Protein AF-A0A5R9BXD7-F1 (afdb_monomer)

Nearest PDB structures (foldseek):
  3iwf-assembly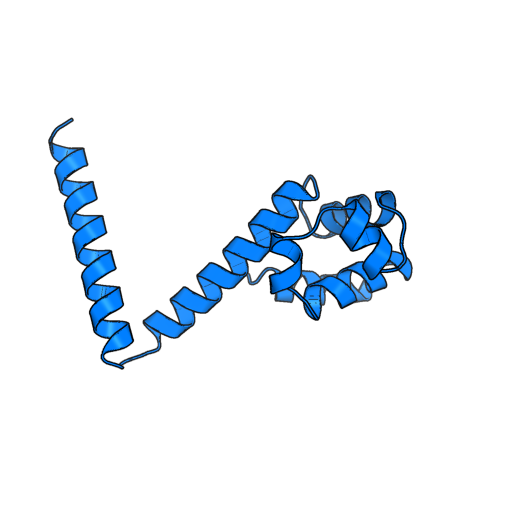2_A  TM=9.281E-01  e=2.526E-04  Staphylococcus epidermidis ATCC 12228
  8k3b-assembly1_A  TM=7.117E-01  e=5.824E-05  Pseudomonas aeruginosa
  2o3f-assembly2_B  TM=9.398E-01  e=8.432E-04  Bacillus subtilis
  3iwf-assembly3_B  TM=9.310E-01  e=8.886E-04  Staphylococcus epidermidis ATCC 12228
  4ivn-assembly1_B  TM=8.901E-01  e=9.364E-04  Vibrio vulnificus YJ016

Solvent-accessible surface area (backbone atoms only — not comparable to full-atom values): 6265 Å² total; per-residue (Å²): 131,59,56,68,60,50,54,59,70,46,47,86,80,43,50,80,66,36,41,34,45,52,52,46,45,72,74,38,58,76,54,49,71,78,52,52,64,67,54,48,16,61,74,39,72,48,57,55,69,47,51,47,51,40,35,42,73,78,72,25,97,32,66,69,59,41,34,52,48,49,54,52,39,53,54,49,53,53,50,53,57,38,76,71,31,90,45,73,68,23,53,55,52,53,52,52,54,48,54,53,52,50,53,52,51,54,61,61,73,77,111

Secondary structure (DSSP, 8-state):
--HHHHHHHHGGG--HHHHHHHHHHHH-HHHHHH--HHHHHHHHTS-HHHHHHHHHHTT-SSHHHHHHHHHHHHHHHHHHHHHS--SHHHHHHHHHHHHHHHHHHHHHH--

Foldseek 3Di:
DQLLVLLVVCLVVADPLLNLLNVCCNVCVVVLLPDDLVRSCVNSVHDSVSVCVNCVSSPDNGSVRVNVSSVVSVVVVVVVVLCPDPDPSSVVVVVVVVVVVVVVVVVVVVD

Organism: NCBI:txid191770

Mean predicted aligned error: 10.0 Å

Structure (mmCIF, N/CA/C/O backbone):
data_AF-A0A5R9BXD7-F1
#
_entry.id   AF-A0A5R9BXD7-F1
#
loop_
_atom_site.group_PDB
_atom_site.id
_atom_site.type_symbol
_atom_site.label_atom_id
_atom_site.label_alt_id
_atom_site.label_comp_id
_atom_site.label_asym_id
_atom_site.label_entity_id
_atom_site.label_seq_id
_atom_site.pdbx_PDB_ins_code
_atom_site.Cartn_x
_atom_site.Cartn_y
_atom_site.Cartn_z
_atom_site.occupancy
_atom_site.B_iso_or_equiv
_atom_site.auth_seq_id
_atom_site.auth_comp_id
_atom_site.auth_asym_id
_atom_site.auth_atom_id
_atom_site.pdbx_PDB_model_num
ATOM 1 N N . MET A 1 1 ? 12.715 -7.931 -0.804 1.00 58.06 1 MET A N 1
ATOM 2 C CA . MET A 1 1 ? 11.534 -8.555 -0.166 1.00 58.06 1 MET A CA 1
ATOM 3 C C . MET A 1 1 ? 10.290 -8.024 -0.860 1.00 58.06 1 MET A C 1
ATOM 5 O O . MET A 1 1 ? 10.188 -6.812 -1.007 1.00 58.06 1 MET A O 1
ATOM 9 N N . ASN A 1 2 ? 9.413 -8.915 -1.329 1.00 83.38 2 ASN A N 1
ATOM 10 C CA . ASN A 1 2 ? 8.150 -8.580 -1.997 1.00 83.38 2 ASN A CA 1
ATOM 11 C C . ASN A 1 2 ? 7.257 -7.736 -1.056 1.00 83.38 2 ASN A C 1
ATOM 13 O O . ASN A 1 2 ? 7.129 -8.059 0.129 1.00 83.38 2 ASN A O 1
ATOM 17 N N . LEU A 1 3 ? 6.682 -6.635 -1.549 1.00 88.88 3 LEU A N 1
ATOM 18 C CA . LEU A 1 3 ? 5.854 -5.726 -0.750 1.00 88.88 3 LEU A CA 1
ATOM 19 C C . LEU A 1 3 ? 4.580 -6.409 -0.242 1.00 88.88 3 LEU A C 1
ATOM 21 O O . LEU A 1 3 ? 4.212 -6.221 0.916 1.00 88.88 3 LEU A O 1
ATOM 25 N N . LEU A 1 4 ? 3.924 -7.235 -1.054 1.00 91.31 4 LEU A N 1
ATOM 26 C CA . LEU A 1 4 ? 2.746 -7.985 -0.615 1.00 91.31 4 LEU A CA 1
ATOM 27 C C . LEU A 1 4 ? 3.123 -8.984 0.487 1.00 91.31 4 LEU A C 1
ATOM 29 O O . LEU A 1 4 ? 2.435 -9.072 1.504 1.00 91.31 4 LEU A O 1
ATOM 33 N N . ALA A 1 5 ? 4.280 -9.644 0.363 1.00 91.56 5 ALA A N 1
ATOM 34 C CA . ALA A 1 5 ? 4.813 -10.500 1.425 1.00 91.56 5 ALA A CA 1
ATOM 35 C C . ALA A 1 5 ? 5.107 -9.712 2.715 1.00 91.56 5 ALA A C 1
ATOM 37 O O . ALA A 1 5 ? 4.810 -10.187 3.813 1.00 91.56 5 ALA A O 1
ATOM 38 N N . LYS A 1 6 ? 5.625 -8.481 2.597 1.00 92.69 6 LYS A N 1
ATOM 39 C CA . LYS A 1 6 ? 5.794 -7.568 3.737 1.00 92.69 6 LYS A CA 1
ATOM 40 C C . LYS A 1 6 ? 4.442 -7.240 4.373 1.00 92.69 6 LYS A C 1
ATOM 42 O O . LYS A 1 6 ? 4.289 -7.374 5.578 1.00 92.69 6 LYS A O 1
ATOM 47 N N . ILE A 1 7 ? 3.426 -6.864 3.601 1.00 94.50 7 ILE A N 1
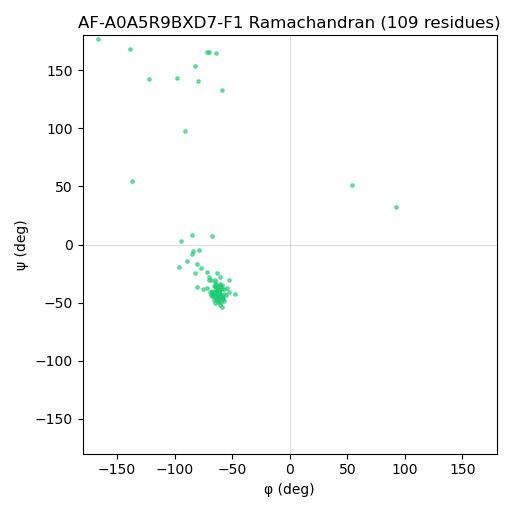ATOM 48 C CA . ILE A 1 7 ? 2.089 -6.570 4.149 1.00 94.50 7 ILE A CA 1
ATOM 49 C C . ILE A 1 7 ? 1.534 -7.783 4.914 1.00 94.50 7 ILE A C 1
ATOM 51 O O . ILE A 1 7 ? 1.031 -7.627 6.030 1.00 94.50 7 ILE A O 1
ATOM 55 N N . SER A 1 8 ? 1.697 -8.989 4.367 1.00 94.31 8 SER A N 1
ATOM 56 C CA . SER A 1 8 ? 1.309 -10.241 5.024 1.00 94.31 8 SER A CA 1
ATOM 57 C C . SER A 1 8 ? 2.056 -10.480 6.341 1.00 94.31 8 SER A C 1
ATOM 59 O O . SER A 1 8 ? 1.432 -10.882 7.323 1.00 94.31 8 SER A O 1
ATOM 61 N N . SER A 1 9 ? 3.355 -10.169 6.425 1.00 94.94 9 SER A N 1
ATOM 62 C CA . SER A 1 9 ? 4.121 -10.331 7.671 1.00 94.94 9 SER A CA 1
ATOM 63 C C . SER A 1 9 ? 3.685 -9.356 8.769 1.00 94.94 9 SER A C 1
ATOM 65 O O . SER A 1 9 ? 3.736 -9.693 9.950 1.00 94.94 9 SER A O 1
ATOM 67 N N . TYR A 1 10 ? 3.218 -8.158 8.406 1.00 94.31 10 TYR A N 1
ATOM 68 C CA . TYR A 1 10 ? 2.668 -7.196 9.368 1.00 94.31 10 TYR A CA 1
ATOM 69 C C . TYR A 1 10 ? 1.247 -7.546 9.814 1.00 94.31 10 TYR A C 1
ATOM 71 O O . TYR A 1 10 ? 0.826 -7.079 10.875 1.00 94.31 10 TYR A O 1
ATOM 79 N N . PHE A 1 11 ? 0.518 -8.368 9.053 1.00 94.94 11 PHE A N 1
ATOM 80 C CA . PHE A 1 11 ? -0.902 -8.662 9.258 1.00 94.94 11 PHE A CA 1
ATOM 81 C C . PHE A 1 11 ? -1.292 -9.012 10.708 1.00 94.94 11 PHE A C 1
ATOM 83 O O . PHE A 1 11 ? -2.297 -8.473 11.188 1.00 94.94 11 PHE A O 1
ATOM 90 N N . PRO A 1 12 ? -0.525 -9.829 11.464 1.00 96.00 12 PRO A N 1
ATOM 91 C CA . PRO A 1 12 ? -0.844 -10.134 12.861 1.00 96.00 12 PRO A CA 1
ATOM 92 C C . PRO A 1 12 ? -0.866 -8.896 13.772 1.00 96.00 12 PRO A C 1
ATOM 94 O O . PRO A 1 12 ? -1.707 -8.815 14.664 1.00 96.00 12 PRO A O 1
ATOM 97 N N . SER A 1 13 ? 0.002 -7.913 13.504 1.00 95.69 13 SER A N 1
ATOM 98 C CA . SER A 1 13 ? 0.174 -6.677 14.290 1.00 95.69 13 SER A CA 1
ATOM 99 C C . SER A 1 13 ? -0.820 -5.555 13.945 1.00 95.69 13 SER A C 1
ATOM 101 O O . SER A 1 13 ? -0.828 -4.488 14.571 1.00 95.69 13 SER A O 1
ATOM 103 N N . LEU A 1 14 ? -1.651 -5.762 12.921 1.00 96.94 14 LEU A N 1
ATOM 104 C CA . LEU A 1 14 ? -2.597 -4.760 12.446 1.00 96.94 14 LEU A CA 1
ATOM 105 C C . LEU A 1 14 ? -3.853 -4.714 13.327 1.00 96.94 14 LEU A C 1
ATOM 107 O O . LEU A 1 14 ? -4.415 -5.740 13.723 1.00 96.94 14 LEU A O 1
ATOM 111 N N . THR A 1 15 ? -4.352 -3.505 13.575 1.00 98.00 15 THR A N 1
ATOM 112 C CA . THR A 1 15 ? -5.678 -3.296 14.176 1.00 98.00 15 THR A CA 1
ATOM 113 C C . THR A 1 15 ? -6.784 -3.822 13.257 1.00 98.00 15 THR A C 1
ATOM 115 O O . THR A 1 15 ? -6.575 -4.024 12.062 1.00 98.00 15 THR A O 1
ATOM 118 N N . LYS A 1 16 ? -8.010 -3.989 13.773 1.00 98.06 16 LYS A N 1
ATOM 119 C CA . LYS A 1 16 ? -9.161 -4.437 12.962 1.00 98.06 16 LYS A CA 1
ATOM 120 C C . LYS A 1 16 ? -9.371 -3.584 11.704 1.00 98.06 16 LYS A C 1
ATOM 122 O O . LYS A 1 16 ? -9.652 -4.129 10.643 1.00 98.06 16 LYS A O 1
ATOM 127 N N . SER A 1 17 ? -9.223 -2.264 11.809 1.00 98.19 17 SER A N 1
ATOM 128 C CA . SER A 1 17 ? -9.398 -1.357 10.669 1.00 98.19 17 SER A CA 1
ATOM 129 C C . SER A 1 17 ? -8.209 -1.402 9.706 1.00 98.19 17 SER A C 1
ATOM 131 O O . SER A 1 17 ? -8.413 -1.404 8.500 1.00 98.19 17 SER A O 1
ATOM 133 N N . GLU A 1 18 ? -6.976 -1.511 10.204 1.00 98.25 18 GLU A N 1
ATOM 134 C CA . GLU A 1 18 ? -5.795 -1.687 9.343 1.00 98.25 18 GLU A CA 1
ATOM 135 C C . GLU A 1 18 ? -5.827 -3.035 8.602 1.00 98.25 18 GLU A C 1
ATOM 137 O O . GLU A 1 18 ? -5.468 -3.091 7.430 1.00 98.25 18 GLU A O 1
ATOM 142 N N . LYS A 1 19 ? -6.335 -4.104 9.234 1.00 98.50 19 LYS A N 1
ATOM 143 C CA . LYS A 1 19 ? -6.543 -5.408 8.581 1.00 98.50 19 LYS A CA 1
ATOM 144 C C . LYS A 1 19 ? -7.481 -5.310 7.384 1.00 98.50 19 LYS A C 1
ATOM 146 O O . LYS A 1 19 ? -7.206 -5.947 6.377 1.00 98.50 19 LYS A O 1
ATOM 151 N N . LYS A 1 20 ? -8.535 -4.486 7.447 1.00 98.56 20 LYS A N 1
ATOM 152 C CA . LYS A 1 20 ? -9.421 -4.251 6.291 1.00 98.56 20 LYS A CA 1
ATOM 153 C C . LYS A 1 20 ? -8.675 -3.620 5.115 1.00 98.56 20 LYS A C 1
ATOM 155 O O . LYS A 1 20 ? -8.906 -4.006 3.975 1.00 98.56 20 LYS A O 1
ATOM 160 N N . VAL A 1 21 ? -7.768 -2.678 5.393 1.00 98.44 21 VAL A N 1
ATOM 161 C CA . VAL A 1 21 ? -6.917 -2.068 4.358 1.00 98.44 21 VAL A CA 1
ATOM 162 C C . VAL A 1 21 ? -5.984 -3.118 3.760 1.00 98.44 21 VAL A C 1
ATOM 164 O O . VAL A 1 21 ? -5.959 -3.280 2.545 1.00 98.44 21 VAL A O 1
ATOM 167 N N . ALA A 1 22 ? -5.279 -3.877 4.604 1.00 97.94 22 ALA A N 1
ATOM 168 C CA . ALA A 1 22 ? -4.371 -4.930 4.157 1.00 97.94 22 ALA A CA 1
ATOM 169 C C . ALA A 1 22 ? -5.085 -6.003 3.321 1.00 97.94 22 ALA A C 1
ATOM 171 O O . ALA A 1 22 ? -4.590 -6.375 2.266 1.00 97.94 22 ALA A O 1
ATOM 172 N N . GLN A 1 23 ? -6.265 -6.458 3.751 1.00 98.19 23 GLN A N 1
ATOM 173 C CA . GLN A 1 23 ? -7.083 -7.417 3.004 1.00 98.19 23 GLN A CA 1
ATOM 174 C C . GLN A 1 23 ? -7.463 -6.887 1.625 1.00 98.19 23 GLN A C 1
ATOM 176 O O . GLN A 1 23 ? -7.337 -7.612 0.645 1.00 98.19 23 GLN A O 1
ATOM 181 N N . PHE A 1 24 ? -7.905 -5.629 1.542 1.00 98.12 24 PHE A N 1
ATOM 182 C CA . PHE A 1 24 ? -8.264 -5.033 0.262 1.00 98.12 24 PHE A CA 1
ATOM 183 C C . PHE A 1 24 ? -7.057 -4.956 -0.682 1.00 98.12 24 PHE A C 1
ATOM 185 O O . PHE A 1 24 ? -7.174 -5.365 -1.832 1.00 98.12 24 PHE A O 1
ATOM 192 N N . VAL A 1 25 ? -5.905 -4.485 -0.187 1.00 96.69 25 VAL A N 1
ATOM 193 C CA . VAL A 1 25 ? -4.668 -4.381 -0.978 1.00 96.69 25 VAL A CA 1
ATOM 194 C C . VAL A 1 25 ? -4.189 -5.751 -1.454 1.00 96.69 25 VAL A C 1
ATOM 196 O O . VAL A 1 25 ? -3.871 -5.898 -2.626 1.00 96.69 25 VAL A O 1
ATOM 199 N N . LEU A 1 26 ? -4.137 -6.747 -0.565 1.00 95.25 26 LEU A N 1
ATOM 200 C CA . LEU A 1 26 ? -3.662 -8.092 -0.902 1.00 95.25 26 LEU A CA 1
ATOM 201 C C . LEU A 1 26 ? -4.577 -8.796 -1.910 1.00 95.25 26 LEU A C 1
ATOM 203 O O . LEU A 1 26 ? -4.096 -9.583 -2.714 1.00 95.25 26 LEU A O 1
ATOM 207 N N . ALA A 1 27 ? -5.883 -8.522 -1.864 1.00 96.62 27 ALA A N 1
ATOM 208 C CA . ALA A 1 27 ? -6.845 -9.100 -2.796 1.00 96.62 27 ALA A CA 1
ATOM 209 C C . ALA A 1 27 ? -6.921 -8.354 -4.139 1.00 96.62 27 ALA A C 1
ATOM 211 O O . ALA A 1 27 ? -7.335 -8.952 -5.125 1.00 96.62 27 ALA A O 1
ATOM 212 N N . ASN A 1 28 ? -6.563 -7.065 -4.181 1.00 95.75 28 ASN A N 1
ATOM 213 C CA . ASN A 1 28 ? -6.730 -6.209 -5.364 1.00 95.75 28 ASN A CA 1
ATOM 214 C C . ASN A 1 28 ? -5.490 -5.320 -5.610 1.00 95.75 28 ASN A C 1
ATOM 216 O O . ASN A 1 28 ? -5.632 -4.094 -5.662 1.00 95.75 28 ASN A O 1
ATOM 220 N N . PRO A 1 29 ? -4.270 -5.881 -5.728 1.00 92.81 29 PRO A N 1
ATOM 221 C CA . PRO A 1 29 ? -3.049 -5.083 -5.859 1.00 92.81 29 PRO A CA 1
ATOM 222 C C . PRO A 1 29 ? -3.056 -4.196 -7.114 1.00 92.81 29 PRO A C 1
ATOM 224 O O . PRO A 1 29 ? -2.659 -3.035 -7.033 1.00 92.81 29 PRO A O 1
ATOM 227 N N . ASP A 1 30 ? -3.591 -4.690 -8.236 1.00 92.06 30 ASP A N 1
ATOM 228 C CA . ASP A 1 30 ? -3.677 -3.959 -9.514 1.00 92.06 30 ASP A CA 1
ATOM 229 C C . ASP A 1 30 ? -4.578 -2.726 -9.415 1.00 92.06 30 ASP A C 1
ATOM 231 O O . ASP A 1 30 ? -4.316 -1.676 -10.000 1.00 92.06 30 ASP A O 1
ATOM 235 N N . GLU A 1 31 ? -5.629 -2.808 -8.602 1.00 95.44 31 GLU A N 1
ATOM 236 C CA . GLU A 1 31 ? -6.551 -1.695 -8.434 1.00 95.44 31 GLU A CA 1
ATOM 237 C C . GLU A 1 31 ? -5.903 -0.526 -7.673 1.00 95.44 31 GLU A C 1
ATOM 239 O O . GLU A 1 31 ? -6.221 0.639 -7.931 1.00 95.44 31 GLU A O 1
ATOM 244 N N . ILE A 1 32 ? -4.956 -0.807 -6.768 1.00 95.06 32 ILE A N 1
ATOM 245 C CA . ILE A 1 32 ? -4.302 0.218 -5.943 1.00 95.06 32 ILE A CA 1
ATOM 246 C C . ILE A 1 32 ? -3.603 1.272 -6.800 1.00 95.06 32 ILE A C 1
ATOM 248 O O . ILE A 1 32 ? -3.640 2.453 -6.448 1.00 95.06 32 ILE A O 1
ATOM 252 N N . GLU A 1 33 ? -3.029 0.889 -7.943 1.00 91.19 33 GLU A N 1
ATOM 253 C CA . GLU A 1 33 ? -2.381 1.819 -8.872 1.00 91.19 33 GLU A CA 1
ATOM 254 C C . GLU A 1 33 ? -3.335 2.927 -9.337 1.00 91.19 33 GLU A C 1
ATOM 256 O O . GLU A 1 33 ? -2.963 4.100 -9.392 1.00 91.19 33 GLU A O 1
ATOM 261 N N . SER A 1 34 ? -4.607 2.606 -9.562 1.00 92.75 34 SER A N 1
ATOM 262 C CA . SER A 1 34 ? -5.558 3.529 -10.191 1.00 92.75 34 SER A CA 1
ATOM 263 C C . SER A 1 34 ? -6.420 4.324 -9.205 1.00 92.75 34 SER A C 1
ATOM 265 O O . SER A 1 34 ? -6.923 5.389 -9.559 1.00 92.75 34 SER A O 1
ATOM 267 N N . ILE A 1 35 ? -6.555 3.884 -7.947 1.00 97.12 35 ILE A N 1
ATOM 268 C CA . ILE A 1 35 ? -7.527 4.487 -7.016 1.00 97.12 35 ILE A CA 1
ATOM 269 C C . ILE A 1 35 ? -6.934 5.523 -6.055 1.00 97.12 35 ILE A C 1
ATOM 271 O O . ILE A 1 35 ? -5.817 5.387 -5.544 1.00 97.12 35 ILE A O 1
ATOM 275 N N . SER A 1 36 ? -7.695 6.573 -5.758 1.00 98.00 36 SER A N 1
ATOM 276 C CA . SER A 1 36 ? -7.345 7.577 -4.751 1.00 98.00 36 SER A CA 1
ATOM 277 C C . SER A 1 36 ? -7.468 7.027 -3.323 1.00 98.00 36 SER A C 1
ATOM 279 O O . SER A 1 36 ? -8.106 5.999 -3.080 1.00 98.00 36 SER A O 1
ATOM 281 N N . ILE A 1 37 ? -6.899 7.737 -2.341 1.00 98.12 37 ILE A N 1
ATOM 282 C CA . ILE A 1 37 ? -7.026 7.352 -0.927 1.00 98.12 37 ILE A CA 1
ATOM 283 C C . ILE A 1 37 ? -8.490 7.363 -0.460 1.00 98.12 37 ILE A C 1
ATOM 285 O O . ILE A 1 37 ? -8.898 6.485 0.296 1.00 98.12 37 ILE A O 1
ATOM 289 N N . GLN A 1 38 ? -9.302 8.298 -0.966 1.00 98.50 38 GLN A N 1
ATOM 290 C CA . GLN A 1 38 ? -10.739 8.385 -0.689 1.00 98.50 38 GLN A CA 1
ATOM 291 C C . GLN A 1 38 ? -11.485 7.155 -1.225 1.00 98.50 38 GLN A C 1
ATOM 293 O O . GLN A 1 38 ? -12.349 6.590 -0.552 1.00 98.50 38 GLN A O 1
ATOM 298 N N . GLN A 1 39 ? -11.142 6.715 -2.439 1.00 98.56 39 GLN A N 1
ATOM 299 C CA . GLN A 1 39 ? -11.734 5.525 -3.049 1.00 98.56 39 GLN A CA 1
ATOM 300 C C . GLN A 1 39 ? -11.335 4.258 -2.289 1.00 98.56 39 GLN A C 1
ATOM 302 O O . GLN A 1 39 ? -12.203 3.432 -1.994 1.00 98.56 39 GLN A O 1
ATOM 307 N N . LEU A 1 40 ? -10.063 4.138 -1.895 1.00 98.38 40 LEU A N 1
ATOM 308 C CA . LEU A 1 40 ? -9.597 3.042 -1.047 1.00 98.38 40 LEU A CA 1
ATOM 309 C C . LEU A 1 40 ? -10.312 3.040 0.312 1.00 98.38 40 LEU A C 1
ATOM 311 O O . LEU A 1 40 ? -10.770 1.992 0.757 1.00 98.38 40 LEU A O 1
ATOM 315 N N . ALA A 1 41 ? -10.478 4.203 0.947 1.00 98.56 41 ALA A N 1
ATOM 316 C CA . ALA A 1 41 ? -11.189 4.345 2.219 1.00 98.56 41 ALA A CA 1
ATOM 317 C C . ALA A 1 41 ? -12.630 3.827 2.116 1.00 98.56 41 ALA A C 1
ATOM 319 O O . ALA A 1 41 ? -13.072 3.014 2.934 1.00 98.56 41 ALA A O 1
ATOM 320 N N . LYS A 1 42 ? -13.334 4.218 1.046 1.00 98.50 42 LYS A N 1
ATOM 321 C CA . LYS A 1 42 ? -14.693 3.753 0.752 1.00 98.50 42 LYS A CA 1
ATOM 322 C C . LYS A 1 42 ? -14.743 2.239 0.525 1.00 98.50 42 LYS A C 1
ATOM 324 O O . LYS A 1 42 ? -15.586 1.566 1.117 1.00 98.50 42 LYS A O 1
ATOM 329 N N . LYS A 1 43 ? -13.840 1.697 -0.297 1.00 98.19 43 LYS A N 1
ATOM 330 C CA . LYS A 1 43 ? -13.800 0.268 -0.657 1.00 98.19 43 LYS A CA 1
ATOM 331 C C . LYS A 1 43 ? -13.419 -0.627 0.525 1.00 98.19 43 LYS A C 1
ATOM 333 O O . LYS A 1 43 ? -14.093 -1.622 0.776 1.00 98.19 43 LYS A O 1
ATOM 338 N N . ALA A 1 44 ? -12.424 -0.225 1.314 1.00 97.88 44 ALA A N 1
ATOM 339 C CA . ALA A 1 44 ? -12.004 -0.928 2.526 1.00 97.88 44 ALA A CA 1
ATOM 340 C C . ALA A 1 44 ? -12.914 -0.654 3.744 1.00 97.88 44 ALA A C 1
ATOM 342 O O . ALA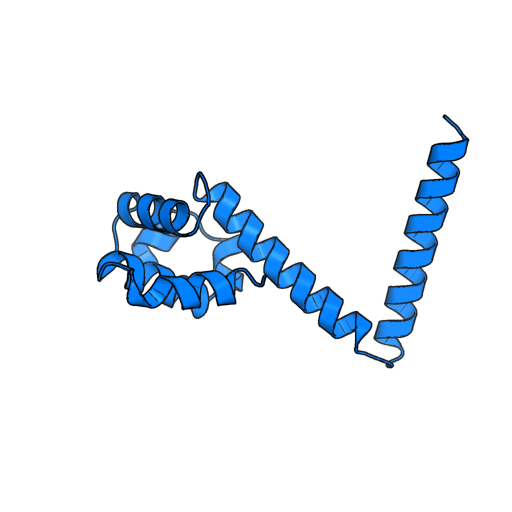 A 1 44 ? -12.735 -1.268 4.798 1.00 97.88 44 ALA A O 1
ATOM 343 N N . LYS A 1 45 ? -13.910 0.238 3.620 1.00 98.06 45 LYS A N 1
ATOM 344 C CA . LYS A 1 45 ? -14.842 0.641 4.691 1.00 98.06 45 LYS A CA 1
ATOM 345 C C . LYS A 1 45 ? -14.109 1.124 5.951 1.00 98.06 45 LYS A C 1
ATOM 347 O O . LYS A 1 45 ? -14.363 0.644 7.063 1.00 98.06 45 LYS A O 1
ATOM 352 N N . VAL A 1 46 ? -13.181 2.060 5.760 1.00 98.50 46 VAL A N 1
ATOM 353 C CA . VAL A 1 46 ? -12.385 2.715 6.811 1.00 98.50 46 VAL A CA 1
ATOM 354 C C . VAL A 1 46 ? -12.251 4.214 6.530 1.00 98.50 46 VAL A C 1
ATOM 356 O O . VAL A 1 46 ? -12.561 4.669 5.437 1.00 98.50 46 VAL A O 1
ATOM 359 N N . GLY A 1 47 ? -11.768 4.993 7.499 1.00 98.38 47 GLY A N 1
ATOM 360 C CA . GLY A 1 47 ? -11.388 6.392 7.260 1.00 98.38 47 GLY A CA 1
ATOM 361 C C . GLY A 1 47 ? -9.984 6.524 6.658 1.00 98.38 47 GLY A C 1
ATOM 362 O O . GLY A 1 47 ? -9.115 5.696 6.939 1.00 98.38 47 GLY A O 1
ATOM 363 N N . GLU A 1 48 ? -9.728 7.600 5.910 1.00 98.44 48 GLU A N 1
ATOM 364 C CA . GLU A 1 48 ? -8.423 7.890 5.281 1.00 98.44 48 GLU A CA 1
ATOM 365 C C . GLU A 1 48 ? -7.259 7.888 6.283 1.00 98.44 48 GLU A C 1
ATOM 367 O O . GLU A 1 48 ? -6.192 7.341 6.007 1.00 98.44 48 GLU A O 1
ATOM 372 N N . SER A 1 49 ? -7.480 8.392 7.502 1.00 98.06 49 SER A N 1
ATOM 373 C CA . SER A 1 49 ? -6.472 8.372 8.573 1.00 98.06 49 SER A CA 1
ATOM 374 C C . SER A 1 49 ? -6.029 6.956 8.962 1.00 98.06 49 SER A C 1
ATOM 376 O O . SER A 1 49 ? -4.892 6.755 9.383 1.00 98.06 49 SER A O 1
ATOM 378 N N . THR A 1 50 ? -6.898 5.953 8.792 1.00 98.50 50 THR A N 1
ATOM 379 C CA . THR A 1 50 ? -6.541 4.540 8.998 1.00 98.50 50 THR A CA 1
ATOM 380 C C . THR A 1 50 ? -5.584 4.062 7.919 1.00 98.50 50 THR A C 1
ATOM 382 O O . THR A 1 50 ? -4.626 3.366 8.239 1.00 98.50 50 THR A O 1
ATOM 385 N N . ILE A 1 51 ? -5.808 4.459 6.665 1.00 98.56 51 ILE A N 1
ATOM 386 C CA . ILE A 1 51 ? -4.920 4.118 5.550 1.00 98.56 51 ILE A CA 1
ATOM 387 C C . ILE A 1 51 ? -3.551 4.755 5.770 1.00 98.56 51 ILE A C 1
ATOM 389 O O . ILE A 1 51 ? -2.548 4.063 5.654 1.00 98.56 51 ILE A O 1
ATOM 393 N N . ILE A 1 52 ? -3.496 6.030 6.169 1.00 98.38 52 ILE A N 1
ATOM 394 C CA . ILE A 1 52 ? -2.224 6.706 6.464 1.00 98.38 52 ILE A CA 1
ATOM 395 C C . ILE A 1 52 ? -1.453 5.993 7.584 1.00 98.38 52 ILE A C 1
ATOM 397 O O . ILE A 1 52 ? -0.258 5.745 7.444 1.00 98.38 52 ILE A O 1
ATOM 401 N N . ARG A 1 53 ? -2.123 5.609 8.680 1.00 97.81 53 ARG A N 1
ATOM 402 C CA . ARG A 1 53 ? -1.475 4.826 9.748 1.00 97.81 53 ARG A CA 1
ATOM 403 C C . ARG A 1 53 ? -0.999 3.461 9.257 1.00 97.81 53 ARG A C 1
ATOM 405 O O . ARG A 1 53 ? 0.109 3.060 9.598 1.00 97.81 53 ARG A O 1
ATOM 412 N N . PHE A 1 54 ? -1.806 2.778 8.446 1.00 98.44 54 PHE A N 1
ATOM 413 C CA . PHE A 1 54 ? -1.444 1.496 7.851 1.00 98.44 54 PHE A CA 1
ATOM 414 C C . PHE A 1 54 ? -0.178 1.613 6.991 1.00 98.44 54 PHE A C 1
ATOM 416 O O . PHE A 1 54 ? 0.779 0.891 7.258 1.00 98.44 54 PHE A O 1
ATOM 423 N N . VAL A 1 55 ? -0.135 2.537 6.021 1.00 97.44 55 VAL A N 1
ATOM 424 C CA . VAL A 1 55 ? 1.018 2.673 5.108 1.00 97.44 55 VAL A CA 1
ATOM 425 C C . VAL A 1 55 ? 2.294 3.071 5.854 1.00 97.44 55 VAL A C 1
ATOM 427 O O . VAL A 1 55 ? 3.346 2.493 5.595 1.00 97.44 55 VAL A O 1
ATOM 430 N N . LYS A 1 56 ? 2.188 3.940 6.871 1.00 97.19 56 LYS A N 1
ATOM 431 C CA . LYS A 1 56 ? 3.302 4.261 7.779 1.00 97.19 56 LYS A CA 1
ATOM 432 C C . LYS A 1 56 ? 3.784 3.054 8.565 1.00 97.19 56 LYS A C 1
ATOM 434 O O . LYS A 1 56 ? 4.983 2.804 8.630 1.00 97.19 56 LYS A O 1
ATOM 439 N N .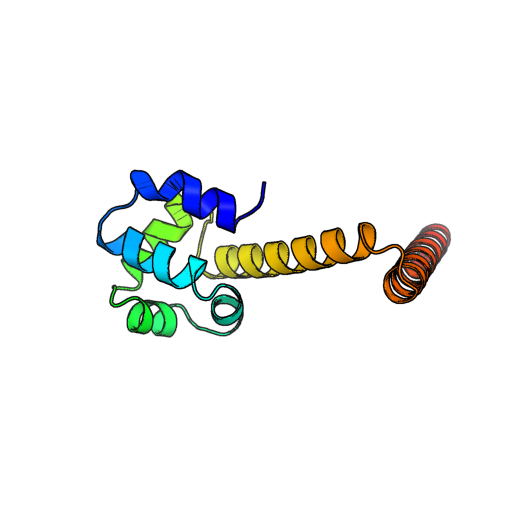 LYS A 1 57 ? 2.864 2.254 9.105 1.00 96.44 57 LYS A N 1
ATOM 440 C CA . LYS A 1 57 ? 3.206 1.026 9.834 1.00 96.44 57 LYS A CA 1
ATOM 441 C C . LYS A 1 57 ? 3.926 0.009 8.944 1.00 96.44 57 LYS A C 1
ATOM 443 O O . LYS A 1 57 ? 4.845 -0.648 9.422 1.00 96.44 57 LYS A O 1
ATOM 448 N N . VAL A 1 58 ? 3.561 -0.095 7.663 1.00 95.31 58 VAL A N 1
ATOM 449 C CA . VAL A 1 58 ? 4.266 -0.958 6.696 1.00 95.31 58 VAL A CA 1
ATOM 450 C C . VAL A 1 58 ? 5.492 -0.289 6.051 1.00 95.31 58 VAL A C 1
ATOM 452 O O . VAL A 1 58 ? 6.126 -0.883 5.177 1.00 95.31 58 VAL A O 1
ATOM 455 N N . GLY A 1 59 ? 5.892 0.893 6.533 1.00 94.69 59 GLY A N 1
ATOM 456 C CA . GLY A 1 59 ? 7.175 1.537 6.242 1.00 94.69 59 GLY A CA 1
ATOM 457 C C . GLY A 1 59 ? 7.181 2.510 5.064 1.00 94.69 59 GLY A C 1
ATOM 458 O O . GLY A 1 59 ? 8.197 2.580 4.384 1.00 94.69 59 GLY A O 1
ATOM 459 N N . PHE A 1 60 ? 6.071 3.206 4.810 1.00 96.31 60 PHE A N 1
ATOM 460 C CA . PHE A 1 60 ? 5.961 4.261 3.793 1.00 96.31 60 PHE A CA 1
ATOM 461 C C . PHE A 1 60 ? 5.518 5.576 4.426 1.00 96.31 60 PHE A C 1
ATOM 463 O O . PHE A 1 60 ? 4.630 5.588 5.274 1.00 96.31 60 PHE A O 1
ATOM 470 N N . GLU A 1 61 ? 6.040 6.705 3.964 1.00 95.06 61 GLU A N 1
ATOM 471 C CA . GLU A 1 61 ? 5.709 8.019 4.521 1.00 95.06 61 GLU A CA 1
ATOM 472 C C . GLU A 1 61 ? 4.289 8.480 4.165 1.00 95.06 61 GLU A C 1
ATOM 474 O O . GLU A 1 61 ? 3.665 9.262 4.893 1.00 95.06 61 GLU A O 1
ATOM 479 N N . GLY A 1 62 ? 3.725 7.951 3.076 1.00 96.81 62 GLY A N 1
ATOM 480 C CA . GLY A 1 62 ? 2.373 8.284 2.651 1.00 96.81 62 GLY A CA 1
ATOM 481 C C . GLY A 1 62 ? 1.796 7.360 1.587 1.00 96.81 62 GLY A C 1
ATOM 482 O O . GLY A 1 62 ? 2.445 6.450 1.075 1.00 96.81 62 GLY A O 1
ATOM 483 N N . TYR A 1 63 ? 0.534 7.618 1.236 1.00 97.75 63 TYR A N 1
ATOM 484 C CA . TYR A 1 63 ? -0.219 6.776 0.304 1.00 97.75 63 TYR A CA 1
ATOM 485 C C . TYR A 1 63 ? 0.358 6.770 -1.121 1.00 97.75 63 TYR A C 1
ATOM 487 O O . TYR A 1 63 ? 0.343 5.734 -1.777 1.00 97.75 63 TYR A O 1
ATOM 495 N N . GLN A 1 64 ? 0.895 7.899 -1.594 1.00 96.19 64 GLN A N 1
ATOM 496 C CA . GLN A 1 64 ? 1.489 7.980 -2.935 1.00 96.19 64 GLN A CA 1
ATOM 497 C C . GLN A 1 64 ? 2.749 7.117 -3.051 1.00 96.19 64 GLN A C 1
ATOM 499 O O . GLN A 1 64 ? 2.902 6.362 -4.006 1.00 96.19 64 GLN A O 1
ATOM 504 N N . GLU A 1 65 ? 3.621 7.169 -2.043 1.00 96.12 65 GLU A N 1
ATOM 505 C CA . GLU A 1 65 ? 4.817 6.327 -1.988 1.00 96.12 65 GLU A CA 1
ATOM 506 C C . GLU A 1 65 ? 4.447 4.841 -1.888 1.00 96.12 65 GLU A C 1
ATOM 508 O O . GLU A 1 65 ? 5.006 4.006 -2.595 1.00 96.12 65 GLU A O 1
ATOM 513 N N . PHE A 1 66 ? 3.446 4.519 -1.066 1.00 96.94 66 PHE A N 1
ATOM 514 C CA . PHE A 1 66 ? 2.907 3.167 -0.957 1.00 96.94 66 PHE A CA 1
ATOM 515 C C . PHE A 1 66 ? 2.396 2.629 -2.299 1.00 96.94 66 PHE A C 1
ATOM 517 O O . PHE A 1 66 ? 2.743 1.514 -2.686 1.00 96.94 66 PHE A O 1
ATOM 524 N N . LYS A 1 67 ? 1.624 3.432 -3.041 1.00 95.25 67 LYS A N 1
ATOM 525 C CA . LYS A 1 67 ? 1.126 3.079 -4.374 1.00 95.25 67 LYS A CA 1
ATOM 526 C C . LYS A 1 67 ? 2.275 2.780 -5.340 1.00 95.25 67 LYS A C 1
ATOM 528 O O . LYS A 1 67 ? 2.267 1.738 -5.987 1.00 95.25 67 LYS A O 1
ATOM 533 N N . LEU A 1 68 ? 3.298 3.638 -5.378 1.00 93.31 68 LEU A N 1
ATOM 534 C CA . LEU A 1 68 ? 4.504 3.396 -6.179 1.00 93.31 68 LEU A CA 1
ATOM 535 C C . LEU A 1 68 ? 5.220 2.102 -5.769 1.00 93.31 68 LEU A C 1
ATOM 537 O O . LEU A 1 68 ? 5.760 1.400 -6.621 1.00 93.31 68 LEU A O 1
ATOM 541 N N . GLY A 1 69 ? 5.225 1.776 -4.475 1.00 93.75 69 GLY A N 1
ATOM 542 C CA . GLY A 1 69 ? 5.755 0.514 -3.964 1.00 93.75 69 GLY A CA 1
ATOM 543 C C . GLY A 1 69 ? 5.025 -0.710 -4.521 1.00 93.75 69 GLY A C 1
ATOM 544 O O . GLY A 1 69 ? 5.681 -1.686 -4.882 1.00 93.75 69 GLY A O 1
ATOM 545 N N . ILE A 1 70 ? 3.694 -0.655 -4.624 1.00 92.75 70 ILE A N 1
ATOM 546 C CA . ILE A 1 70 ? 2.872 -1.743 -5.183 1.00 92.75 70 ILE A CA 1
ATOM 547 C C . ILE A 1 70 ? 3.163 -1.925 -6.674 1.00 92.75 70 ILE A C 1
ATOM 549 O O . ILE A 1 70 ? 3.481 -3.038 -7.088 1.00 92.75 70 ILE A O 1
ATOM 553 N N . VAL A 1 71 ? 3.187 -0.833 -7.444 1.00 89.44 71 VAL A N 1
ATOM 554 C CA . VAL A 1 71 ? 3.503 -0.869 -8.884 1.00 89.44 71 VAL A CA 1
ATOM 555 C C . VAL A 1 71 ? 4.895 -1.453 -9.129 1.00 89.44 71 VAL A C 1
ATOM 557 O O . VAL A 1 71 ? 5.081 -2.340 -9.958 1.00 89.44 71 VAL A O 1
ATOM 560 N N . LYS A 1 72 ? 5.899 -1.019 -8.356 1.00 89.00 72 LYS A N 1
ATOM 561 C CA . LYS A 1 72 ? 7.253 -1.589 -8.437 1.00 89.00 72 LYS A CA 1
ATOM 562 C C . LYS A 1 72 ? 7.276 -3.081 -8.109 1.00 89.00 72 LYS A C 1
ATOM 564 O O . LYS A 1 72 ? 8.055 -3.811 -8.714 1.00 89.00 72 LYS A O 1
ATOM 569 N N . ASN A 1 73 ? 6.458 -3.532 -7.158 1.00 88.12 73 ASN A N 1
ATOM 570 C CA . ASN A 1 73 ? 6.366 -4.948 -6.824 1.00 88.12 73 ASN A CA 1
ATOM 571 C C . ASN A 1 73 ? 5.827 -5.767 -8.004 1.00 88.12 73 ASN A C 1
ATOM 573 O O . ASN 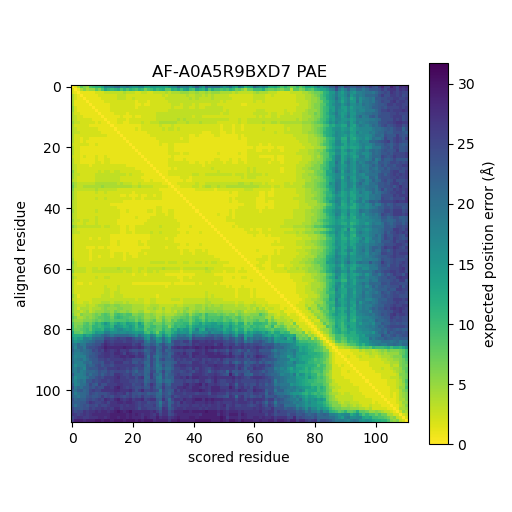A 1 73 ? 6.443 -6.764 -8.360 1.00 88.12 73 ASN A O 1
ATOM 577 N N . GLN A 1 74 ? 4.752 -5.308 -8.648 1.00 85.25 74 GLN A N 1
ATOM 578 C CA . GLN A 1 74 ? 4.184 -5.952 -9.840 1.00 85.25 74 GLN A CA 1
ATOM 579 C C . GLN A 1 74 ? 5.185 -6.000 -11.000 1.00 85.25 74 GLN A C 1
ATOM 581 O O . GLN A 1 74 ? 5.377 -7.044 -11.613 1.00 85.25 74 GLN A O 1
ATOM 586 N N . LEU A 1 75 ? 5.895 -4.897 -11.264 1.00 81.81 75 LEU A N 1
ATOM 587 C CA . LEU A 1 75 ? 6.927 -4.858 -12.306 1.00 81.81 75 LEU A CA 1
ATOM 588 C C . LEU A 1 75 ? 8.075 -5.840 -12.037 1.00 81.81 75 LEU A C 1
ATOM 590 O O . LEU A 1 75 ? 8.623 -6.413 -12.975 1.00 81.81 75 LEU A O 1
ATOM 594 N N . ASN A 1 76 ? 8.453 -6.035 -10.772 1.00 80.69 76 ASN A N 1
ATOM 595 C CA . ASN A 1 76 ? 9.484 -7.004 -10.409 1.00 80.69 76 ASN A CA 1
ATOM 596 C C . ASN A 1 76 ? 8.994 -8.451 -10.551 1.00 80.69 76 ASN A C 1
ATOM 598 O O . ASN A 1 76 ? 9.771 -9.292 -10.986 1.00 80.69 76 ASN A O 1
ATOM 602 N N . GLU A 1 77 ? 7.730 -8.740 -10.226 1.00 74.81 77 GLU A N 1
ATOM 603 C CA . GLU A 1 77 ? 7.126 -10.061 -10.469 1.00 74.81 77 GLU A CA 1
ATOM 604 C C . GLU A 1 77 ? 7.071 -10.378 -11.970 1.00 74.81 77 GLU A C 1
ATOM 606 O O . GLU A 1 77 ? 7.428 -11.478 -12.375 1.00 74.81 77 GLU A O 1
ATOM 611 N N . ILE A 1 78 ? 6.741 -9.389 -12.809 1.00 72.06 78 ILE A N 1
ATOM 612 C CA . ILE A 1 78 ? 6.805 -9.527 -14.271 1.00 72.06 78 ILE A CA 1
ATOM 613 C C . ILE A 1 78 ? 8.238 -9.832 -14.729 1.00 72.06 78 ILE A C 1
ATOM 615 O O . ILE A 1 78 ? 8.437 -10.753 -15.510 1.00 72.06 78 ILE A O 1
ATOM 619 N N . LYS A 1 79 ? 9.248 -9.104 -14.235 1.00 67.25 79 LYS A N 1
ATOM 620 C CA . LYS A 1 79 ? 10.653 -9.349 -14.609 1.00 67.25 79 LYS A CA 1
ATOM 621 C C . LYS A 1 79 ? 11.140 -10.742 -14.220 1.00 67.25 79 LYS A C 1
ATOM 623 O O . LYS A 1 79 ? 11.753 -11.393 -15.054 1.00 67.25 79 LYS A O 1
ATOM 628 N N . LEU A 1 80 ? 10.845 -11.194 -12.999 1.00 65.56 80 LEU A N 1
ATOM 629 C CA . LEU A 1 80 ? 11.213 -12.538 -12.539 1.00 65.56 80 LEU A CA 1
ATOM 630 C C . LEU A 1 80 ? 10.566 -13.617 -13.412 1.00 65.56 80 LEU A C 1
ATOM 632 O O . LEU A 1 80 ? 11.250 -14.535 -13.846 1.00 65.56 80 LEU A O 1
ATOM 636 N N . ASN A 1 81 ? 9.285 -13.452 -13.752 1.00 62.88 81 ASN A N 1
ATOM 637 C CA . ASN A 1 81 ? 8.594 -14.387 -14.637 1.00 62.88 81 ASN A CA 1
ATOM 638 C C . ASN A 1 81 ? 9.176 -14.406 -16.058 1.00 62.88 81 ASN A C 1
ATOM 640 O O . ASN A 1 81 ? 9.102 -15.435 -16.712 1.00 62.88 81 ASN A O 1
ATOM 644 N N . ILE A 1 82 ? 9.728 -13.291 -16.549 1.00 61.50 82 ILE A N 1
ATOM 645 C CA . ILE A 1 82 ? 10.356 -13.235 -17.877 1.00 61.50 82 ILE A CA 1
ATOM 646 C C . ILE A 1 82 ? 11.785 -13.799 -17.851 1.00 61.50 82 ILE A C 1
ATOM 648 O O . ILE A 1 82 ? 12.205 -14.429 -18.814 1.00 61.50 82 ILE A O 1
ATOM 652 N N . GLU A 1 83 ? 12.541 -13.580 -16.774 1.00 58.62 83 GLU A N 1
ATOM 653 C CA . GLU A 1 83 ? 13.895 -14.133 -16.614 1.00 58.62 83 GLU A CA 1
ATOM 654 C C . GLU A 1 83 ? 13.885 -15.658 -16.405 1.00 58.62 83 GLU A C 1
ATOM 656 O O . GLU A 1 83 ? 14.838 -16.327 -16.797 1.00 58.62 83 GLU A O 1
ATOM 661 N N . GLU A 1 84 ? 12.810 -16.213 -15.8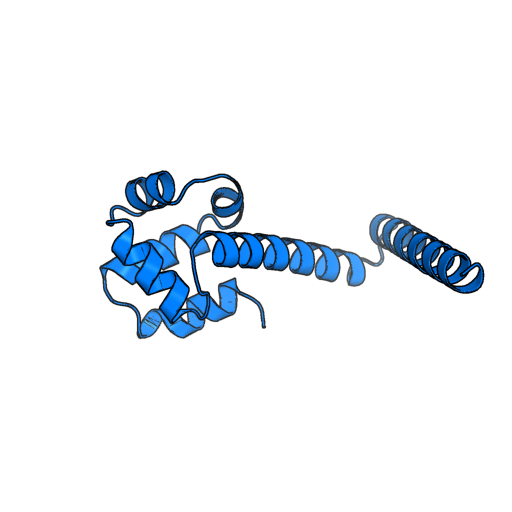38 1.00 56.31 84 GLU A N 1
ATOM 662 C CA . GLU A 1 84 ? 12.596 -17.664 -15.716 1.00 56.31 84 GLU A CA 1
ATOM 663 C C . GLU A 1 84 ? 11.969 -18.300 -16.973 1.00 56.31 84 GLU A C 1
ATOM 665 O O . GLU A 1 84 ? 11.895 -19.527 -17.074 1.00 56.31 84 GLU A O 1
ATOM 670 N N . ASP A 1 85 ? 11.532 -17.493 -17.944 1.00 54.84 85 ASP A N 1
ATOM 671 C CA . ASP A 1 85 ? 10.911 -17.973 -19.174 1.00 54.84 85 ASP A CA 1
ATOM 672 C C . ASP A 1 85 ? 11.962 -18.198 -20.277 1.00 54.84 85 ASP A C 1
ATOM 674 O O . ASP A 1 85 ? 12.346 -17.279 -20.998 1.00 54.84 85 ASP A O 1
ATOM 678 N N . GLU A 1 86 ? 12.404 -19.449 -20.459 1.00 59.69 86 GLU A N 1
ATOM 679 C CA . GLU A 1 86 ? 13.222 -19.873 -21.614 1.00 59.69 86 GLU A CA 1
ATOM 680 C C . GLU A 1 86 ? 12.448 -19.831 -22.957 1.00 59.69 86 GLU A C 1
ATOM 682 O O . GLU A 1 86 ? 12.951 -20.291 -23.987 1.00 59.69 86 GLU A O 1
ATOM 687 N N . SER A 1 87 ? 11.216 -19.305 -22.999 1.00 69.06 87 SER A N 1
ATOM 688 C CA . SER A 1 87 ? 10.483 -19.121 -24.252 1.00 69.06 87 SER A CA 1
ATOM 689 C C . SER A 1 87 ? 11.072 -18.015 -25.138 1.00 69.06 87 SER A C 1
ATOM 691 O O . SER A 1 87 ? 11.841 -17.144 -24.724 1.00 69.06 87 SER A O 1
ATOM 693 N N . LEU A 1 88 ? 10.634 -18.001 -26.402 1.00 68.38 88 LEU A N 1
ATOM 694 C CA . LEU A 1 88 ? 10.948 -16.945 -27.368 1.00 68.38 88 LEU A CA 1
ATOM 695 C C . LEU A 1 88 ? 10.618 -15.537 -26.835 1.00 68.38 88 LEU A C 1
ATOM 697 O O . LEU A 1 88 ? 11.289 -14.573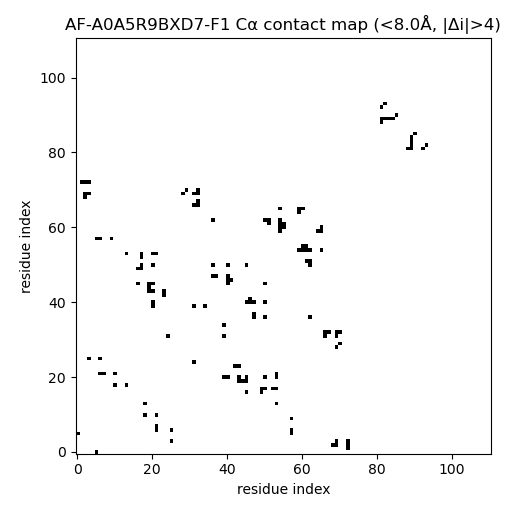 -27.200 1.00 68.38 88 LEU A O 1
ATOM 701 N N . VAL A 1 89 ? 9.607 -15.411 -25.969 1.00 74.06 89 VAL A N 1
ATOM 702 C CA . VAL A 1 89 ? 9.234 -14.135 -25.346 1.00 74.06 89 VAL A CA 1
ATOM 703 C C . VAL A 1 89 ? 10.330 -13.666 -24.387 1.00 74.06 89 VAL A C 1
ATOM 705 O O . VAL A 1 89 ? 10.731 -12.501 -24.457 1.00 74.06 89 VAL A O 1
ATOM 708 N N . GLY A 1 90 ? 10.869 -14.571 -23.565 1.00 67.81 90 GLY A N 1
ATOM 709 C CA . GLY A 1 90 ? 12.008 -14.295 -22.690 1.00 67.81 90 GLY A CA 1
ATOM 710 C C . GLY A 1 90 ? 13.259 -13.897 -23.468 1.00 67.81 90 GLY A C 1
ATOM 711 O O . GLY A 1 90 ? 13.884 -12.882 -23.156 1.00 67.81 90 GLY A O 1
ATOM 712 N N . PHE A 1 91 ? 13.563 -14.603 -24.563 1.00 74.38 91 PHE A N 1
ATOM 713 C CA . PHE A 1 91 ? 14.680 -14.254 -25.449 1.00 74.38 91 PHE A CA 1
ATOM 714 C C . PHE A 1 91 ? 14.548 -12.842 -26.048 1.00 74.38 91 PHE A C 1
ATOM 716 O O . PHE A 1 91 ? 15.484 -12.043 -25.964 1.00 74.38 91 PHE A O 1
ATOM 723 N N . VAL A 1 92 ? 13.382 -12.499 -26.616 1.00 82.31 92 VAL A N 1
ATOM 724 C CA . VAL A 1 92 ? 13.141 -11.169 -27.211 1.00 82.31 92 VAL A CA 1
ATOM 725 C C . VAL A 1 92 ? 13.262 -10.070 -26.157 1.00 82.31 92 VAL A C 1
ATOM 727 O O . VAL A 1 92 ? 13.888 -9.038 -26.405 1.00 82.31 92 VAL A O 1
ATOM 730 N N . HIS A 1 93 ? 12.709 -10.289 -24.965 1.00 78.94 93 HIS A N 1
ATOM 731 C CA . HIS A 1 93 ? 12.836 -9.344 -23.862 1.00 78.94 93 HIS A CA 1
ATOM 732 C C . HIS A 1 93 ? 14.299 -9.145 -23.433 1.00 78.94 93 HIS A C 1
ATOM 734 O O . HIS A 1 93 ? 14.751 -8.003 -23.299 1.00 78.94 93 HIS A O 1
ATOM 740 N N . GLN A 1 94 ? 15.060 -10.232 -23.274 1.00 77.75 94 GLN A N 1
ATOM 741 C CA . GLN A 1 94 ? 16.468 -10.174 -22.881 1.00 77.75 94 GLN A CA 1
ATOM 742 C C . GLN A 1 94 ? 17.321 -9.424 -23.910 1.00 77.75 94 GLN A C 1
ATOM 744 O O . GLN A 1 94 ? 18.194 -8.623 -23.551 1.00 77.75 94 GLN A O 1
ATOM 749 N N . GLN A 1 95 ? 17.032 -9.629 -25.196 1.00 84.62 95 GLN A N 1
ATOM 750 C CA . GLN A 1 95 ? 17.691 -8.911 -26.279 1.00 84.62 95 GLN A CA 1
ATOM 751 C C . GLN A 1 95 ? 17.388 -7.405 -26.220 1.00 84.62 95 GLN A C 1
ATOM 753 O O . GLN A 1 95 ? 18.312 -6.596 -26.301 1.00 84.62 95 GLN A O 1
ATOM 758 N N . LEU A 1 96 ? 16.128 -7.012 -25.989 1.00 87.81 96 LEU A N 1
ATOM 759 C CA . LEU A 1 96 ? 15.739 -5.600 -25.856 1.00 87.81 96 LEU A CA 1
ATOM 760 C C . LEU A 1 96 ? 16.427 -4.910 -24.669 1.00 87.81 96 LEU A C 1
ATOM 762 O O . LEU A 1 96 ? 16.919 -3.788 -24.808 1.00 87.81 96 LEU A O 1
ATOM 766 N N . LEU A 1 97 ? 16.498 -5.570 -23.508 1.00 86.12 97 LEU A N 1
ATOM 767 C CA . LEU A 1 97 ? 17.186 -5.022 -22.334 1.00 86.12 97 LEU A CA 1
ATOM 768 C C . LEU A 1 97 ? 18.684 -4.834 -22.577 1.00 86.12 97 LEU A C 1
ATOM 770 O O . LEU A 1 97 ? 19.250 -3.815 -22.170 1.00 86.12 97 LEU A O 1
ATOM 774 N N . THR A 1 98 ? 19.315 -5.794 -23.253 1.00 87.50 98 THR A N 1
ATOM 775 C CA . THR A 1 98 ? 20.728 -5.713 -23.636 1.00 87.50 98 THR A CA 1
ATOM 776 C C . THR A 1 98 ? 20.966 -4.503 -24.536 1.00 87.50 98 THR A C 1
ATOM 778 O O . THR A 1 98 ? 21.754 -3.628 -24.175 1.00 87.50 98 THR A O 1
ATOM 781 N N . SER A 1 99 ? 20.195 -4.359 -25.617 1.00 91.44 99 SER A N 1
ATOM 782 C CA . SER A 1 99 ? 20.343 -3.236 -26.551 1.00 91.44 99 SER A CA 1
ATOM 783 C C . SER A 1 99 ? 20.110 -1.867 -25.898 1.00 91.44 99 SER A C 1
ATOM 785 O O . SER A 1 99 ? 20.828 -0.907 -26.187 1.00 91.44 99 SER A O 1
ATOM 787 N N . LEU A 1 100 ? 19.148 -1.747 -24.974 1.00 93.25 100 LEU A N 1
ATOM 788 C CA . LEU A 1 100 ? 18.916 -0.498 -24.234 1.00 93.25 100 LEU A CA 1
ATOM 789 C C . LEU A 1 100 ? 20.078 -0.159 -23.289 1.00 93.25 100 LEU A C 1
ATOM 791 O O . LEU A 1 100 ? 20.469 1.005 -23.166 1.00 93.25 100 LEU A O 1
ATOM 795 N N . ASN A 1 101 ? 20.640 -1.164 -22.615 1.00 86.31 101 ASN A N 1
ATOM 796 C CA . ASN A 1 101 ? 21.778 -0.978 -21.720 1.00 86.31 101 ASN A CA 1
ATOM 797 C C . ASN A 1 101 ? 23.048 -0.582 -22.482 1.00 86.31 101 ASN A C 1
ATOM 799 O O . ASN A 1 101 ? 23.764 0.306 -22.016 1.00 86.31 101 ASN A O 1
ATOM 803 N N . GLU A 1 102 ? 23.291 -1.196 -23.639 1.00 91.62 102 GLU A N 1
ATOM 804 C CA . GLU A 1 102 ? 24.382 -0.846 -24.553 1.00 91.62 102 GLU A CA 1
ATOM 805 C C . GLU A 1 102 ? 24.226 0.586 -25.064 1.00 91.62 102 GLU A C 1
ATOM 807 O O . GLU A 1 102 ? 25.143 1.391 -24.917 1.00 91.62 102 GLU A O 1
ATOM 812 N N . THR A 1 103 ? 23.035 0.953 -25.550 1.00 93.12 103 THR A N 1
ATOM 813 C CA . THR A 1 103 ? 22.740 2.328 -25.991 1.00 93.12 103 THR A CA 1
ATOM 814 C C . THR A 1 103 ? 23.027 3.338 -24.879 1.00 93.12 103 THR A C 1
ATOM 816 O O . THR A 1 103 ? 23.666 4.364 -25.097 1.00 93.12 103 THR A O 1
ATOM 819 N N . ARG A 1 104 ? 22.619 3.032 -23.641 1.00 91.62 104 ARG A N 1
ATOM 820 C CA . ARG A 1 104 ? 22.905 3.882 -22.479 1.00 91.62 104 ARG A CA 1
ATOM 821 C C . ARG A 1 104 ? 24.402 3.978 -22.173 1.00 91.62 104 ARG A C 1
ATOM 823 O O . ARG A 1 104 ? 24.843 5.027 -21.712 1.00 91.62 104 ARG A O 1
ATOM 830 N N . GLN A 1 105 ? 25.171 2.904 -22.347 1.00 88.56 105 GLN A N 1
ATOM 831 C CA . GLN A 1 105 ? 26.624 2.949 -22.168 1.00 88.56 105 GLN A CA 1
ATOM 832 C C . GLN A 1 105 ? 27.293 3.804 -23.244 1.00 88.56 105 GLN A C 1
ATOM 834 O O . GLN A 1 105 ? 28.132 4.627 -22.894 1.00 88.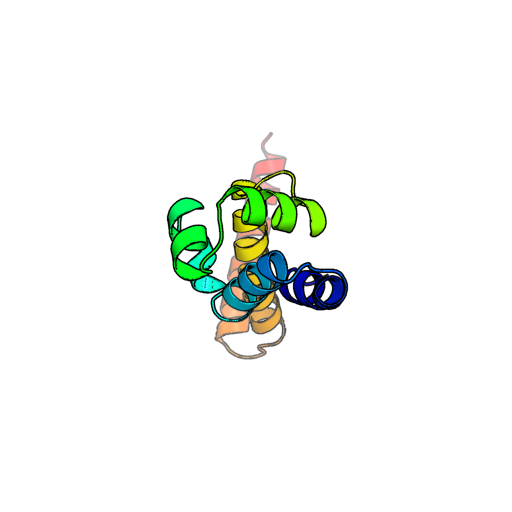56 105 GLN A O 1
ATOM 839 N N . PHE A 1 106 ? 26.867 3.684 -24.504 1.00 89.38 106 PHE A N 1
ATOM 840 C CA . PHE A 1 106 ? 27.337 4.545 -25.591 1.00 89.38 106 PHE A CA 1
ATOM 841 C C . PHE A 1 106 ? 27.085 6.025 -25.295 1.00 89.38 106 PHE A C 1
ATOM 843 O O . PHE A 1 106 ? 28.016 6.821 -25.323 1.00 89.38 106 PHE A O 1
ATOM 850 N N . LEU A 1 107 ? 25.866 6.378 -24.883 1.00 84.81 107 LEU A N 1
ATOM 851 C CA . LEU A 1 107 ? 25.524 7.761 -24.530 1.00 84.81 107 LEU A CA 1
ATOM 852 C C . LEU A 1 107 ? 26.311 8.301 -23.322 1.00 84.81 107 LEU A C 1
ATOM 854 O O . LEU A 1 107 ? 26.468 9.509 -23.184 1.00 84.81 107 LEU A O 1
ATOM 858 N N . LYS A 1 108 ? 26.802 7.430 -22.430 1.00 73.44 108 LYS A N 1
ATOM 859 C CA . LYS A 1 108 ? 27.672 7.822 -21.307 1.00 73.44 108 LYS A CA 1
ATOM 860 C C . LYS A 1 108 ? 29.138 8.007 -21.701 1.00 73.44 108 LYS A C 1
ATOM 862 O O . LYS A 1 108 ? 29.879 8.561 -20.902 1.00 73.44 108 LYS A O 1
ATOM 867 N N . LEU A 1 109 ? 29.559 7.502 -22.859 1.00 58.50 109 LEU A N 1
ATOM 868 C CA . LEU A 1 109 ? 30.921 7.659 -23.377 1.00 58.50 109 LEU A CA 1
ATOM 869 C C . LEU A 1 109 ? 31.075 8.929 -24.233 1.00 58.50 109 LEU A C 1
ATOM 871 O O . LEU A 1 109 ? 32.200 9.333 -24.509 1.00 58.50 109 LEU A O 1
ATOM 875 N N . GLU A 1 110 ? 29.965 9.552 -24.638 1.00 54.75 110 GLU A N 1
ATOM 876 C CA . GLU A 1 110 ? 29.932 10.794 -25.428 1.00 54.75 110 GLU A CA 1
ATOM 877 C C . GLU A 1 110 ? 29.807 12.083 -24.580 1.00 54.75 110 GLU A C 1
ATOM 879 O O . GLU A 1 110 ? 29.736 13.175 -25.145 1.00 54.75 110 GLU A O 1
ATOM 884 N N . LEU A 1 111 ? 29.800 11.976 -23.243 1.00 45.38 111 LEU A N 1
ATOM 885 C CA . LEU A 1 111 ? 29.764 13.089 -22.275 1.00 45.38 111 LEU A CA 1
ATOM 886 C C . LEU A 1 111 ? 30.983 13.047 -21.349 1.00 45.38 111 LEU A C 1
ATOM 888 O O . LEU A 1 111 ? 31.500 14.141 -21.030 1.00 45.38 111 LEU A O 1
#

Radius of gyration: 18.32 Å; Cα contacts (8 Å, |Δi|>4): 78; chains: 1; bounding box: 46×33×42 Å

Sequence (111 aa):
MNLLAKISSYFPSLTKSEKKVAQFVLANPDEIESISIQQLAKKAKVGESTIIRFVKKVGFEGY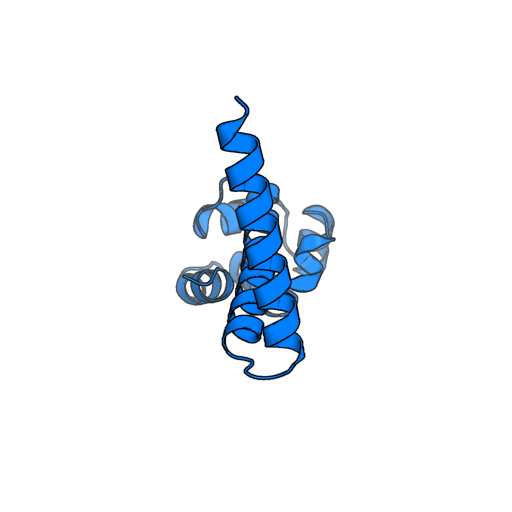QEFKLGIVKNQLNEIKLNIEEDESLVGFVHQQLLTSLNETRQFLKLEL

InterPro domains:
  IPR000281 Helix-turn-helix protein RpiR [PF01418] (1-71)
  IPR000281 Helix-turn-helix protein RpiR [PS51071] (1-77)
  IPR009057 Homedomain-like superfamily [SSF46689] (1-76)
  IPR036388 Winged helix-like DNA-binding domain superfamily [G3DSA:1.10.10.10] (1-99)
  IPR047640 HTH-type transcriptional regulator RpiR-like [PTHR30514] (1-108)

pLDDT: mean 88.45, std 12.87, range [45.38, 98.56]